Protein AF-A0A7R9YIF3-F1 (afdb_monomer)

Solvent-accessible surface area (backbone atoms only — not comparable to full-atom values): 8666 Å² total; per-residue (Å²): 131,85,56,71,71,64,50,54,51,38,58,72,29,73,67,37,44,54,52,51,50,52,48,52,51,46,30,71,76,36,66,85,46,38,62,61,47,39,64,67,42,38,69,75,78,44,73,86,60,85,65,94,62,76,64,75,55,77,84,40,89,72,93,57,102,66,92,70,69,80,89,72,71,59,50,67,52,73,44,74,40,56,42,90,48,44,70,58,53,54,53,50,49,53,52,55,37,72,37,66,44,99,87,67,48,67,59,77,78,89,48,76,73,45,77,49,77,46,68,52,42,89,47,84,90,44,86,29,44,78,33,44,21,24,37,43,32,45,44,39,77,114

Mean predicted aligned err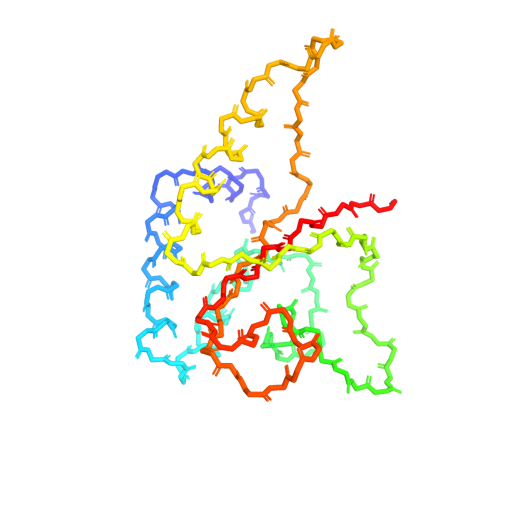or: 12.57 Å

InterPro domains:
  IPR007173 D-arabinono-1,4-lactone oxidase, C-terminal domain [PF04030] (7-138)

Secondary structure (DSSP, 8-state):
---HHHHHHHHTSHHHHHHHHHHHHHHHH-GGGHHHHHHHHHHHH-TT---SS-GGGSSS----SS----S--EEEEEEEEEGGGHHHHHHHHHHHHHSBPTTSPBP--SSPPEEEEE--B--TT-TTBTS-EEEEEEEEE-

Sequence (142 aa):
ATPLATRSAFLGSRAGGAVMEGLLALAAADPASTPLVNCALRPLLYPTLEAAESSYLVQCNEHRGSSESVGVRFQVSEFAIPAERCASALSELVRALQAPTASGERLYLSFPVDIRYSAADDIWLSPAHGRATAWIGIPAKR

Structure (mmCIF, N/CA/C/O backbone):
data_AF-A0A7R9YIF3-F1
#
_entry.id   AF-A0A7R9YIF3-F1
#
loop_
_atom_site.group_PDB
_atom_site.id
_atom_site.type_symbol
_atom_site.label_atom_id
_atom_site.label_alt_id
_atom_site.label_comp_id
_atom_site.label_asym_id
_atom_site.label_entity_id
_atom_site.label_seq_id
_atom_site.pdbx_PDB_ins_code
_atom_site.Cartn_x
_atom_site.Cartn_y
_atom_site.Cartn_z
_atom_site.occupancy
_atom_site.B_iso_or_equiv
_atom_site.auth_seq_id
_atom_site.auth_comp_id
_atom_site.auth_asym_id
_atom_site.auth_atom_id
_atom_site.pdbx_PDB_model_num
ATOM 1 N N . ALA A 1 1 ? -1.551 28.015 20.688 1.00 46.31 1 ALA A N 1
ATOM 2 C CA . ALA A 1 1 ? -1.575 26.663 20.095 1.00 46.31 1 ALA A CA 1
ATOM 3 C C . ALA A 1 1 ? -3.017 26.307 19.754 1.00 46.31 1 ALA A C 1
ATOM 5 O O . ALA A 1 1 ? -3.866 26.411 20.628 1.00 46.31 1 ALA A O 1
ATOM 6 N N . THR A 1 2 ? -3.325 25.972 18.499 1.00 48.75 2 THR A N 1
ATOM 7 C CA . THR A 1 2 ? -4.663 25.478 18.130 1.00 48.75 2 THR A CA 1
ATOM 8 C C . THR A 1 2 ? -4.859 24.100 18.773 1.00 48.75 2 THR A C 1
ATOM 10 O O . THR A 1 2 ? -3.975 23.259 18.594 1.00 48.75 2 THR A O 1
ATOM 13 N N . PRO A 1 3 ? -5.945 23.845 19.522 1.00 55.16 3 PRO A N 1
ATOM 14 C CA . PRO A 1 3 ? -6.141 22.557 20.181 1.00 55.16 3 PRO A CA 1
ATOM 15 C C . PRO A 1 3 ? -6.205 21.413 19.157 1.00 55.16 3 PRO A C 1
ATOM 17 O O . PRO A 1 3 ? -6.722 21.586 18.051 1.00 55.16 3 PRO A O 1
ATOM 20 N N . LEU A 1 4 ? -5.676 20.240 19.532 1.00 53.81 4 LEU A N 1
ATOM 21 C CA . LEU A 1 4 ? -5.562 19.039 18.685 1.00 53.81 4 LEU A CA 1
ATOM 22 C C . LEU A 1 4 ? -6.888 18.692 17.970 1.00 53.81 4 LEU A C 1
ATOM 24 O O . LEU A 1 4 ? -6.885 18.292 16.808 1.00 53.81 4 LEU A O 1
ATOM 28 N N . ALA A 1 5 ? -8.017 18.932 18.646 1.00 53.91 5 ALA A N 1
ATOM 29 C CA . ALA A 1 5 ? -9.373 18.698 18.148 1.00 53.91 5 ALA A CA 1
ATOM 30 C C . ALA A 1 5 ? -9.767 19.578 16.943 1.00 53.91 5 ALA A C 1
ATOM 32 O O . ALA A 1 5 ? -10.461 19.123 16.041 1.00 53.91 5 ALA A O 1
ATOM 33 N N . THR A 1 6 ? -9.307 20.831 16.879 1.00 57.66 6 THR A N 1
ATOM 34 C CA . THR A 1 6 ? -9.602 21.734 15.751 1.00 57.66 6 THR A CA 1
ATOM 35 C C . THR A 1 6 ? -8.811 21.343 14.499 1.00 57.66 6 THR A C 1
ATOM 37 O O . THR A 1 6 ? -9.258 21.563 13.377 1.00 57.66 6 THR A O 1
ATOM 40 N N . ARG A 1 7 ? -7.634 20.731 14.678 1.00 57.22 7 ARG A N 1
ATOM 41 C CA . ARG A 1 7 ? -6.758 20.293 13.581 1.00 57.22 7 ARG A CA 1
ATOM 42 C C . ARG A 1 7 ? -7.143 18.927 13.028 1.00 57.22 7 ARG A C 1
ATOM 44 O O . ARG A 1 7 ? -7.137 18.767 11.811 1.00 57.22 7 ARG A O 1
ATOM 51 N N . SER A 1 8 ? -7.534 17.980 13.883 1.00 57.41 8 SER A N 1
ATOM 52 C CA . SER A 1 8 ? -8.111 16.711 13.420 1.00 57.41 8 SER A CA 1
ATOM 53 C C . SER A 1 8 ? -9.404 16.948 12.634 1.00 57.41 8 SER A C 1
ATOM 55 O O . SER A 1 8 ? -9.613 16.321 11.599 1.00 57.41 8 SER A O 1
ATOM 57 N N . ALA A 1 9 ? -10.213 17.930 13.048 1.00 60.09 9 ALA A N 1
ATOM 58 C CA . ALA A 1 9 ? -11.385 18.374 12.298 1.00 60.09 9 ALA A CA 1
ATOM 59 C C . ALA A 1 9 ? -11.023 18.995 10.935 1.00 60.09 9 ALA A C 1
ATOM 61 O O . ALA A 1 9 ? -11.719 18.747 9.955 1.00 60.09 9 ALA A O 1
ATOM 62 N N . PHE A 1 10 ? -9.928 19.761 10.843 1.00 67.19 10 PHE A N 1
ATOM 63 C CA . PHE A 1 10 ? -9.454 20.319 9.571 1.00 67.19 10 PHE A CA 1
ATOM 64 C C . PHE A 1 10 ? -8.933 19.236 8.617 1.00 67.19 10 PHE A C 1
ATOM 66 O O . PHE A 1 10 ? -9.357 19.202 7.466 1.00 67.19 10 PHE A O 1
ATOM 73 N N . LEU A 1 11 ? -8.081 18.320 9.084 1.00 63.69 11 LEU A N 1
ATOM 74 C CA . LEU A 1 11 ? -7.588 17.188 8.287 1.00 63.69 11 LEU A CA 1
ATOM 75 C C . LEU A 1 11 ? -8.718 16.254 7.829 1.00 63.69 11 LEU A C 1
ATOM 77 O O . LEU A 1 11 ? -8.673 15.744 6.716 1.00 63.69 11 LEU A O 1
ATOM 81 N N . GLY A 1 12 ? -9.749 16.074 8.657 1.00 62.88 12 GLY A N 1
ATOM 82 C CA . GLY A 1 12 ? -10.963 15.336 8.297 1.00 62.88 12 GLY A CA 1
ATOM 83 C C . GLY A 1 12 ? -11.953 16.121 7.425 1.00 62.88 12 GLY A C 1
ATOM 84 O O . GLY A 1 12 ? -12.970 15.567 7.011 1.00 62.88 12 GLY A O 1
ATOM 85 N N . SER A 1 13 ? -11.696 17.403 7.149 1.00 75.75 13 SER A N 1
ATOM 86 C CA . SER A 1 13 ? -12.555 18.240 6.309 1.00 75.75 13 SER A CA 1
ATOM 87 C C . SER A 1 13 ? -12.179 18.131 4.831 1.00 75.75 13 SER A C 1
ATOM 89 O O . SER A 1 13 ? -11.024 17.896 4.480 1.00 75.75 13 SER A O 1
ATOM 91 N N . ARG A 1 14 ? -13.139 18.407 3.939 1.00 76.38 14 ARG A N 1
ATOM 92 C CA . ARG A 1 14 ? -12.884 18.502 2.489 1.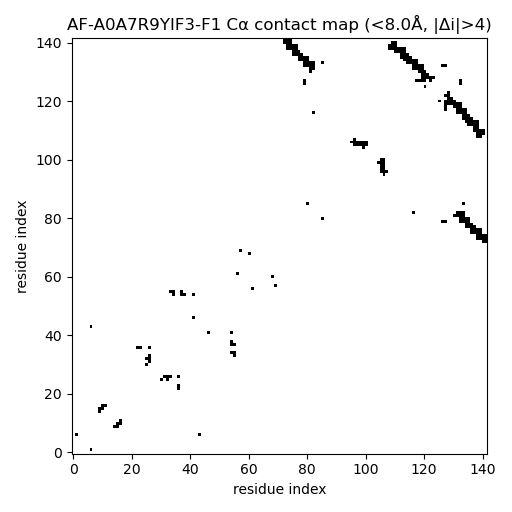00 76.38 14 ARG A CA 1
ATOM 93 C C . ARG A 1 14 ? -11.769 19.489 2.136 1.00 76.38 14 ARG A C 1
ATOM 95 O O . ARG A 1 14 ? -11.006 19.229 1.216 1.00 76.38 14 ARG A O 1
ATOM 102 N N . ALA A 1 15 ? -11.673 20.599 2.868 1.00 76.56 15 ALA A N 1
ATOM 103 C CA . ALA A 1 15 ? -10.643 21.606 2.634 1.00 76.56 15 ALA A CA 1
ATOM 104 C C . ALA A 1 15 ? -9.246 21.081 3.004 1.00 76.56 15 ALA A C 1
ATOM 106 O O . ALA A 1 15 ? -8.304 21.263 2.239 1.00 76.56 15 ALA A O 1
ATOM 107 N N . GLY A 1 16 ? -9.121 20.378 4.135 1.00 75.88 16 GLY A N 1
ATOM 108 C CA . GLY A 1 16 ? -7.866 19.732 4.529 1.00 75.88 16 GLY A CA 1
ATOM 109 C C . GLY A 1 16 ? -7.461 18.609 3.576 1.00 75.88 16 GLY A C 1
ATOM 110 O O . GLY A 1 16 ? -6.290 18.517 3.216 1.00 75.88 16 GLY A O 1
ATOM 111 N N . GLY A 1 17 ? -8.431 17.821 3.102 1.00 74.88 17 GLY A N 1
ATOM 112 C CA . GLY A 1 17 ? -8.215 16.811 2.064 1.00 74.88 17 GLY A CA 1
ATOM 113 C C . GLY A 1 17 ? -7.668 17.406 0.765 1.00 74.88 17 GLY A C 1
ATOM 114 O O . GLY A 1 17 ? -6.648 16.936 0.275 1.00 74.88 17 GLY A O 1
ATOM 115 N N . ALA A 1 18 ? -8.272 18.486 0.258 1.00 79.56 18 ALA A N 1
ATOM 116 C CA . ALA A 1 18 ? -7.819 19.154 -0.967 1.00 79.56 18 ALA A CA 1
ATOM 117 C C . ALA A 1 18 ? -6.408 19.760 -0.837 1.00 79.56 18 ALA A C 1
ATOM 119 O O . ALA A 1 18 ? -5.614 19.703 -1.773 1.00 79.56 18 ALA A O 1
ATOM 120 N N . VAL A 1 19 ? -6.069 20.316 0.333 1.00 81.62 19 VAL A N 1
ATOM 121 C CA . VAL A 1 19 ? -4.709 20.811 0.611 1.00 81.62 19 VAL A CA 1
ATOM 122 C C . VAL A 1 19 ? -3.703 19.662 0.615 1.00 81.62 19 VAL A C 1
ATOM 124 O O . VAL A 1 19 ? -2.633 19.788 0.024 1.00 81.62 19 VAL A O 1
ATOM 127 N N . MET A 1 20 ? -4.047 18.538 1.248 1.00 80.19 20 MET A N 1
ATOM 128 C CA . MET A 1 20 ? -3.191 17.354 1.259 1.00 80.19 20 MET A CA 1
ATOM 129 C C . MET A 1 20 ? -2.985 16.806 -0.154 1.00 80.19 20 MET A C 1
ATOM 131 O O . MET A 1 20 ? -1.857 16.534 -0.548 1.00 80.19 2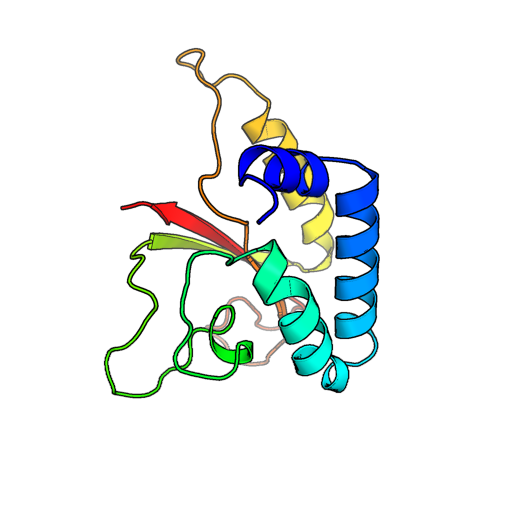0 MET A O 1
ATOM 135 N N . GLU A 1 21 ? -4.057 16.704 -0.935 1.00 80.19 21 GLU A N 1
ATOM 136 C CA . GLU A 1 21 ? -4.016 16.243 -2.321 1.00 80.19 21 GLU A CA 1
ATOM 137 C C . GLU A 1 21 ? -3.109 17.125 -3.188 1.00 80.19 21 GLU A C 1
ATOM 139 O O . GLU A 1 21 ? -2.255 16.604 -3.899 1.00 80.19 21 GLU A O 1
ATOM 144 N N . GLY A 1 22 ? -3.208 18.454 -3.068 1.00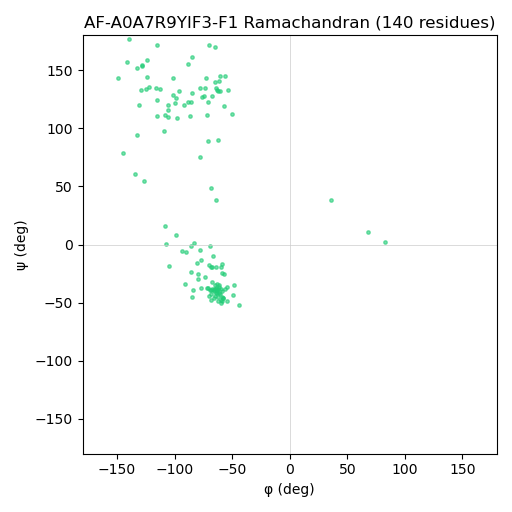 85.44 22 GLY A N 1
ATOM 145 C CA . GLY A 1 22 ? -2.335 19.381 -3.794 1.00 85.44 22 GLY A CA 1
ATOM 146 C C . GLY A 1 22 ? -0.856 19.254 -3.414 1.00 85.44 22 GLY A C 1
ATOM 147 O O . GLY A 1 22 ? 0.011 19.282 -4.286 1.00 85.44 22 GLY A O 1
ATOM 148 N N . LEU A 1 23 ? -0.556 19.071 -2.125 1.00 80.88 23 LEU A N 1
ATOM 149 C CA . LEU A 1 23 ? 0.816 18.875 -1.644 1.00 80.88 23 LEU A CA 1
ATOM 150 C C . LEU A 1 23 ? 1.406 17.536 -2.105 1.00 80.88 23 LEU A C 1
ATOM 152 O O . LEU A 1 23 ? 2.571 17.482 -2.500 1.00 80.88 23 LEU A O 1
ATOM 156 N N . LEU A 1 24 ? 0.603 16.472 -2.107 1.00 79.25 24 LEU A N 1
ATOM 157 C CA . LEU A 1 24 ? 1.009 15.163 -2.620 1.00 79.25 24 LEU A CA 1
ATOM 158 C C . LEU A 1 24 ? 1.187 15.182 -4.143 1.00 79.25 24 LEU A C 1
ATOM 160 O O . LEU A 1 24 ? 2.147 14.607 -4.647 1.00 79.25 24 LEU A O 1
ATOM 164 N N . ALA A 1 25 ? 0.319 15.884 -4.877 1.00 78.75 25 ALA A N 1
ATOM 165 C CA . ALA A 1 25 ? 0.456 16.064 -6.320 1.00 78.75 25 ALA A CA 1
ATOM 166 C C . ALA A 1 25 ? 1.734 16.837 -6.682 1.00 78.75 25 ALA A C 1
ATOM 168 O O . ALA A 1 25 ? 2.417 16.474 -7.639 1.00 78.75 25 ALA A O 1
ATOM 169 N N . LEU A 1 26 ? 2.094 17.857 -5.893 1.00 81.75 26 LEU A N 1
ATOM 170 C CA . LEU A 1 26 ? 3.353 18.588 -6.048 1.00 81.75 26 LEU A CA 1
ATOM 171 C C . LEU A 1 26 ? 4.565 17.671 -5.835 1.00 81.75 26 LEU 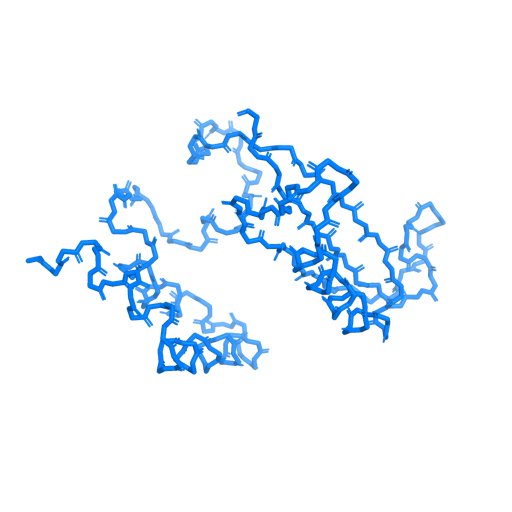A C 1
ATOM 173 O O . LEU A 1 26 ? 5.453 17.643 -6.682 1.00 81.75 26 LEU A O 1
ATOM 177 N N . ALA A 1 27 ? 4.572 16.884 -4.756 1.00 72.31 27 ALA A N 1
ATOM 178 C CA . ALA A 1 27 ? 5.649 15.931 -4.483 1.00 72.31 27 ALA A CA 1
ATOM 179 C C . ALA A 1 27 ? 5.758 14.833 -5.559 1.00 72.31 27 ALA A C 1
ATOM 181 O O . ALA A 1 27 ? 6.858 14.391 -5.880 1.00 72.31 27 ALA A O 1
ATOM 182 N N . ALA A 1 28 ? 4.632 14.414 -6.146 1.00 72.62 28 ALA A N 1
ATOM 183 C CA . ALA A 1 28 ? 4.607 13.447 -7.242 1.00 72.62 28 ALA A CA 1
ATOM 184 C C . ALA A 1 28 ? 5.143 14.029 -8.562 1.00 72.62 28 ALA A C 1
ATOM 186 O O . ALA A 1 28 ? 5.812 13.321 -9.313 1.00 72.62 28 ALA A O 1
ATOM 187 N N . ALA A 1 29 ? 4.850 15.300 -8.853 1.00 80.38 29 ALA A N 1
ATOM 188 C CA . ALA A 1 29 ? 5.312 15.980 -10.062 1.00 80.38 29 ALA A CA 1
ATOM 189 C C . ALA A 1 29 ? 6.788 16.403 -9.978 1.00 80.38 29 ALA A C 1
ATOM 191 O O . ALA A 1 29 ? 7.507 16.324 -10.973 1.00 80.38 29 ALA A O 1
ATOM 192 N N . ASP A 1 30 ? 7.237 16.832 -8.799 1.00 79.62 30 ASP A N 1
ATOM 193 C CA . ASP A 1 30 ? 8.620 17.201 -8.518 1.00 79.62 30 ASP A CA 1
ATOM 194 C C . ASP A 1 30 ? 9.092 16.540 -7.212 1.00 79.62 30 ASP A C 1
ATOM 196 O O . ASP A 1 30 ? 8.915 17.107 -6.127 1.00 79.62 30 ASP A O 1
ATOM 200 N N . PRO A 1 31 ? 9.739 15.363 -7.289 1.00 75.75 31 PRO A N 1
ATOM 201 C CA . PRO A 1 31 ? 10.264 14.677 -6.113 1.00 75.75 31 PRO A CA 1
ATOM 202 C C . PRO A 1 31 ? 11.250 15.520 -5.291 1.00 75.75 31 PRO A C 1
ATOM 204 O O . PRO A 1 31 ? 11.363 15.310 -4.080 1.00 75.75 31 PRO A O 1
ATOM 207 N N . ALA A 1 32 ? 11.929 16.506 -5.896 1.00 76.44 32 ALA A N 1
ATOM 208 C CA . ALA A 1 32 ? 12.839 17.401 -5.181 1.00 76.44 32 ALA A CA 1
ATOM 209 C C . ALA A 1 32 ? 12.105 18.374 -4.240 1.00 76.44 32 ALA A C 1
ATOM 211 O O . ALA A 1 32 ? 12.714 18.894 -3.305 1.00 76.44 32 ALA A O 1
ATOM 212 N N . SER A 1 33 ? 10.795 18.573 -4.423 1.00 75.69 33 SER A N 1
ATOM 213 C CA . SER A 1 33 ? 9.944 19.384 -3.542 1.00 75.69 33 SER A CA 1
ATOM 214 C C . SER A 1 33 ? 9.558 18.679 -2.231 1.00 75.69 33 SER A C 1
ATOM 216 O O . SER A 1 33 ? 9.115 19.336 -1.285 1.00 75.69 33 SER A O 1
ATOM 218 N N . THR A 1 34 ? 9.782 17.363 -2.126 1.00 71.31 34 THR A N 1
ATOM 219 C CA . THR A 1 34 ? 9.439 16.535 -0.953 1.00 71.31 34 THR A CA 1
ATOM 220 C C . THR A 1 34 ? 9.915 17.120 0.388 1.00 71.31 34 THR A C 1
ATOM 222 O O . THR A 1 34 ? 9.121 17.144 1.330 1.00 71.31 34 THR A O 1
ATOM 225 N N . PRO A 1 35 ? 11.144 17.664 0.534 1.00 68.75 35 PRO A N 1
ATOM 226 C CA . PRO A 1 35 ? 11.579 18.271 1.794 1.00 68.75 35 PRO A CA 1
ATOM 227 C C . PRO A 1 35 ? 10.738 19.488 2.199 1.00 68.75 35 PRO A C 1
ATOM 229 O O . PRO A 1 35 ? 10.431 19.659 3.377 1.00 68.75 35 PRO A O 1
ATOM 232 N N . LEU A 1 36 ? 10.331 20.320 1.234 1.00 74.69 36 LEU A N 1
ATOM 233 C CA . LEU A 1 36 ? 9.501 21.501 1.483 1.00 74.69 36 LEU A CA 1
ATOM 234 C C . LEU A 1 36 ? 8.078 21.099 1.868 1.00 74.69 36 LEU A C 1
ATOM 236 O O . LEU A 1 36 ? 7.534 21.619 2.844 1.00 74.69 36 LEU A O 1
ATOM 240 N N . VAL A 1 37 ? 7.508 20.134 1.142 1.00 73.38 37 VAL A N 1
ATOM 241 C CA . VAL A 1 37 ? 6.193 19.558 1.444 1.00 73.38 37 VAL A CA 1
ATOM 242 C C . VAL A 1 37 ? 6.182 18.962 2.854 1.00 73.38 37 VAL A C 1
ATOM 244 O O . VAL A 1 37 ? 5.298 19.277 3.650 1.00 73.38 37 VAL A O 1
ATOM 247 N N . ASN A 1 38 ? 7.211 18.197 3.219 1.00 70.56 38 ASN A N 1
ATOM 248 C CA . ASN A 1 38 ? 7.332 17.607 4.551 1.00 70.56 38 ASN A CA 1
ATOM 249 C C . ASN A 1 38 ? 7.480 18.669 5.647 1.00 70.56 38 ASN A C 1
ATOM 251 O O . ASN A 1 38 ? 6.818 18.573 6.682 1.00 70.56 38 ASN A O 1
ATOM 255 N N . CYS A 1 39 ? 8.268 19.724 5.416 1.00 69.62 39 CYS A N 1
ATOM 256 C CA . CYS A 1 39 ? 8.372 20.856 6.339 1.00 69.62 39 CYS A CA 1
ATOM 257 C C . CYS A 1 39 ? 7.023 21.556 6.566 1.00 69.62 39 CYS A C 1
ATOM 259 O O . CYS A 1 39 ? 6.721 21.934 7.699 1.00 69.62 39 CYS A O 1
ATOM 261 N N . ALA A 1 40 ? 6.199 21.699 5.524 1.00 75.44 40 ALA A N 1
ATOM 262 C CA . ALA A 1 40 ? 4.867 22.292 5.632 1.00 75.44 40 ALA A CA 1
ATOM 263 C C . ALA A 1 40 ? 3.865 21.369 6.352 1.00 75.44 40 ALA A C 1
ATOM 265 O O . ALA A 1 40 ? 3.041 21.837 7.139 1.00 75.44 40 ALA A O 1
ATOM 266 N N . LEU A 1 41 ? 3.951 20.057 6.117 1.00 71.94 41 LEU A N 1
ATOM 267 C CA . LEU A 1 41 ? 3.048 19.057 6.692 1.00 71.94 41 LEU A CA 1
ATOM 268 C C . LEU A 1 41 ? 3.389 18.680 8.138 1.00 71.94 41 LEU A C 1
ATOM 270 O O . LEU A 1 41 ? 2.491 18.356 8.917 1.00 71.94 41 LEU A O 1
ATOM 274 N N . ARG A 1 42 ? 4.663 18.744 8.538 1.00 67.69 42 ARG A N 1
ATOM 275 C CA . ARG A 1 42 ? 5.127 18.290 9.859 1.00 67.69 42 ARG A CA 1
ATOM 276 C C . ARG A 1 42 ? 4.375 18.929 11.036 1.00 67.69 42 ARG A C 1
ATOM 278 O O . ARG A 1 42 ? 3.912 18.176 11.890 1.00 67.69 42 ARG A O 1
ATOM 285 N N . PRO A 1 43 ? 4.175 20.261 11.109 1.00 67.44 43 PRO A N 1
ATOM 286 C CA . PRO A 1 43 ? 3.462 20.886 12.229 1.00 67.44 43 PRO A CA 1
ATOM 287 C C . PRO A 1 43 ? 1.965 20.540 12.270 1.00 67.44 43 PRO A C 1
ATOM 289 O O . PRO A 1 43 ? 1.311 20.719 13.303 1.00 67.44 43 PRO A O 1
ATOM 292 N N . LEU A 1 44 ? 1.417 20.092 11.136 1.00 67.31 44 LEU A N 1
ATOM 293 C CA . LEU A 1 44 ? 0.022 19.703 10.972 1.00 67.31 44 LEU A CA 1
ATOM 294 C C . LEU A 1 44 ? -0.203 18.248 11.410 1.00 67.31 44 LEU A C 1
ATOM 296 O O . LEU A 1 44 ? -1.160 17.978 12.132 1.00 67.31 44 LEU A O 1
ATOM 300 N N . LEU A 1 45 ? 0.684 17.338 10.994 1.00 64.69 45 LEU A N 1
ATOM 301 C CA . LEU A 1 45 ? 0.557 15.891 11.202 1.00 64.69 45 LEU A CA 1
ATOM 302 C C . LEU A 1 45 ? 1.213 15.398 12.497 1.00 64.69 45 LEU A C 1
ATOM 304 O O . LEU A 1 45 ? 0.688 14.493 13.140 1.00 64.69 45 LEU A O 1
ATOM 308 N N . TYR A 1 46 ? 2.326 16.011 12.908 1.00 61.31 46 TYR A N 1
ATOM 309 C CA . TYR A 1 46 ? 3.153 15.556 14.030 1.00 61.31 46 TYR A CA 1
ATOM 310 C C . TYR A 1 46 ? 3.402 16.668 15.067 1.00 61.31 46 TYR A C 1
ATOM 312 O O . TYR A 1 46 ? 4.549 16.965 15.396 1.00 61.31 46 TYR A O 1
ATOM 320 N N . PRO A 1 47 ? 2.349 17.310 15.612 1.00 57.50 47 PRO A N 1
ATOM 321 C CA . PRO A 1 47 ? 2.496 18.489 16.469 1.00 57.50 47 PRO A CA 1
ATOM 322 C C . PRO A 1 47 ? 3.167 18.210 17.822 1.00 57.50 47 PRO A C 1
ATOM 324 O O . PRO A 1 47 ? 3.621 19.148 18.468 1.00 57.50 47 PRO A O 1
ATOM 327 N N . THR A 1 48 ? 3.193 16.953 18.270 1.00 51.94 48 THR A N 1
ATOM 328 C CA . THR A 1 48 ? 3.733 16.537 19.576 1.00 51.94 48 THR A CA 1
ATOM 329 C C . THR A 1 48 ? 5.058 15.785 19.475 1.00 51.94 48 THR A C 1
ATOM 331 O O . THR A 1 48 ? 5.572 15.344 20.498 1.00 51.94 48 THR A O 1
ATOM 334 N N . LEU A 1 49 ? 5.595 15.592 18.267 1.00 51.50 49 LEU A N 1
ATOM 335 C CA . LEU A 1 49 ? 6.886 14.939 18.075 1.00 51.50 49 LEU A CA 1
ATOM 336 C C . LEU A 1 49 ? 7.962 16.009 17.899 1.00 51.50 49 LEU A C 1
ATOM 338 O O . LEU A 1 49 ? 8.029 16.671 16.862 1.00 51.50 49 LEU A O 1
ATOM 342 N N . GLU A 1 50 ? 8.824 16.155 18.904 1.00 49.44 50 GLU A N 1
ATOM 343 C CA . GLU A 1 50 ? 10.120 16.801 18.712 1.00 49.44 50 GLU A CA 1
ATOM 344 C C . GLU A 1 50 ? 10.993 15.852 17.888 1.00 49.44 50 GLU A C 1
ATOM 346 O O . GLU A 1 50 ? 11.657 14.961 18.409 1.00 49.44 50 GLU A O 1
ATOM 351 N N . ALA A 1 51 ? 10.922 15.975 16.564 1.00 45.38 51 ALA A N 1
ATOM 352 C CA . ALA A 1 51 ? 11.858 15.286 15.691 1.00 45.38 51 ALA A CA 1
ATOM 353 C C . ALA A 1 51 ? 13.220 15.975 15.833 1.00 45.38 51 ALA A C 1
ATOM 355 O O . ALA A 1 51 ? 13.369 17.127 15.416 1.00 45.38 51 ALA A O 1
ATOM 356 N N . ALA A 1 52 ? 14.187 15.268 16.424 1.00 42.50 52 ALA A N 1
ATOM 357 C CA . ALA A 1 52 ? 15.559 15.737 16.599 1.00 42.50 52 ALA A CA 1
ATOM 358 C C . ALA A 1 52 ? 16.251 16.065 15.259 1.00 42.50 52 ALA A C 1
ATOM 360 O O . ALA A 1 52 ? 17.196 16.848 15.240 1.00 42.50 52 ALA A O 1
ATOM 361 N N . GLU A 1 53 ? 15.740 15.543 14.131 1.00 46.34 53 GLU A N 1
ATOM 362 C CA . GLU A 1 53 ? 16.285 15.768 12.788 1.00 46.34 53 GLU A CA 1
ATOM 363 C C . GLU A 1 53 ? 15.213 15.978 11.690 1.00 46.34 53 GLU A C 1
ATOM 365 O O . GLU A 1 53 ? 13.997 15.973 11.924 1.00 46.34 53 GLU A O 1
ATOM 370 N N . SER A 1 54 ? 15.687 16.259 10.469 1.00 39.50 54 SER A N 1
ATOM 371 C CA . SER A 1 54 ? 14.891 16.676 9.309 1.00 39.50 54 SER A CA 1
ATOM 372 C C . SER A 1 54 ? 13.889 15.603 8.849 1.00 39.50 54 SER A C 1
ATOM 374 O O . SER A 1 54 ? 14.203 14.429 8.689 1.00 39.50 54 SER A O 1
ATOM 376 N N . SER A 1 55 ? 12.645 16.030 8.619 1.00 39.81 55 SER A N 1
ATOM 377 C CA . SER A 1 55 ? 11.444 15.178 8.547 1.00 39.81 55 SER A CA 1
ATOM 378 C C . SER A 1 55 ? 11.308 14.227 7.354 1.00 39.81 55 SER A C 1
ATOM 380 O O . SER A 1 55 ? 10.339 13.472 7.309 1.00 39.81 55 SER A O 1
ATOM 382 N N . TYR A 1 56 ? 12.249 14.218 6.406 1.00 41.91 56 TYR A N 1
ATOM 383 C CA . TYR A 1 56 ? 12.217 13.255 5.296 1.00 41.91 56 TYR A CA 1
ATOM 384 C C . TYR A 1 56 ? 12.443 11.799 5.756 1.00 41.91 56 TYR A C 1
ATOM 386 O O . TYR A 1 56 ? 12.187 10.874 4.992 1.00 41.91 56 TYR A O 1
ATOM 394 N N . LEU A 1 57 ? 12.836 11.598 7.020 1.00 39.50 57 LEU A N 1
ATOM 395 C CA . LEU A 1 57 ? 13.068 10.294 7.652 1.00 39.50 57 LEU A CA 1
ATOM 396 C C . LEU A 1 57 ? 11.868 9.719 8.423 1.00 39.50 57 LEU A C 1
ATOM 398 O O . LEU A 1 57 ? 11.935 8.597 8.908 1.00 39.50 57 LEU A O 1
ATOM 402 N N . VAL A 1 58 ? 10.763 10.459 8.572 1.00 43.75 58 VAL A N 1
ATOM 403 C CA . VAL A 1 58 ? 9.617 9.997 9.390 1.00 43.75 58 VAL A CA 1
ATOM 404 C C . VAL A 1 58 ? 8.651 9.110 8.593 1.00 43.75 58 VAL A C 1
ATOM 406 O O . VAL A 1 58 ? 7.948 8.290 9.179 1.00 43.75 58 VAL A O 1
ATOM 409 N N . GLN A 1 59 ? 8.630 9.235 7.262 1.00 38.88 59 GLN A N 1
ATOM 410 C CA . GLN A 1 59 ? 7.815 8.380 6.383 1.00 38.88 59 GLN A CA 1
ATOM 411 C C . GLN A 1 59 ? 8.625 7.326 5.622 1.00 38.88 59 GLN A C 1
ATOM 413 O O . GLN A 1 59 ? 8.057 6.329 5.184 1.00 38.88 59 GLN A O 1
ATOM 418 N N . CYS A 1 60 ? 9.943 7.494 5.516 1.00 33.91 60 CYS A N 1
ATOM 419 C CA . CYS A 1 60 ? 10.834 6.489 4.953 1.00 33.91 60 CYS A CA 1
ATOM 420 C C . CYS A 1 60 ? 11.605 5.845 6.098 1.00 33.91 60 CYS A C 1
ATOM 422 O O . CYS A 1 60 ? 12.382 6.515 6.770 1.00 33.91 60 CYS A O 1
ATOM 424 N N . ASN A 1 61 ? 11.382 4.550 6.320 1.00 32.00 61 ASN A N 1
ATOM 425 C CA . ASN A 1 61 ? 12.124 3.755 7.291 1.00 32.00 61 ASN A CA 1
ATOM 426 C C . ASN A 1 61 ? 13.606 3.729 6.860 1.00 32.00 61 ASN A C 1
ATOM 428 O O . ASN A 1 61 ? 14.002 2.893 6.047 1.00 32.00 61 ASN A O 1
ATOM 432 N N . GLU A 1 62 ? 14.417 4.688 7.311 1.00 33.97 62 GLU A N 1
ATOM 433 C CA . GLU A 1 62 ? 15.844 4.691 7.000 1.00 33.97 62 GLU A CA 1
ATOM 434 C C . GLU A 1 62 ? 16.528 3.562 7.773 1.00 33.97 62 GLU A C 1
ATOM 436 O O . GLU A 1 62 ? 16.493 3.486 9.001 1.00 33.97 62 GLU A O 1
ATOM 441 N N . HIS A 1 63 ? 17.182 2.671 7.032 1.00 33.97 63 HIS A N 1
ATOM 442 C CA . HIS A 1 63 ? 18.057 1.645 7.579 1.00 33.97 63 HIS A CA 1
ATOM 443 C C . HIS A 1 63 ? 19.398 2.292 7.954 1.00 33.97 63 HIS A C 1
ATOM 445 O O . HIS A 1 63 ? 20.394 2.153 7.246 1.00 33.97 63 HIS A O 1
ATOM 451 N N . ARG A 1 64 ? 19.444 3.041 9.057 1.00 34.34 64 ARG A N 1
ATOM 452 C CA . ARG A 1 64 ? 20.716 3.436 9.672 1.00 34.34 64 ARG A CA 1
ATOM 453 C C . ARG A 1 64 ? 20.828 2.794 11.041 1.00 34.34 64 ARG A C 1
ATOM 455 O O . ARG A 1 64 ? 19.931 2.904 11.865 1.00 34.34 64 ARG A O 1
ATOM 462 N N . GLY A 1 65 ? 21.923 2.056 11.226 1.00 32.94 65 GLY A N 1
ATOM 463 C CA . GLY A 1 65 ? 22.218 1.148 12.338 1.00 32.94 65 GLY A CA 1
ATOM 464 C C . GLY A 1 65 ? 22.350 1.778 13.729 1.00 32.94 65 GLY A C 1
ATOM 465 O O . GLY A 1 65 ? 23.186 1.340 14.509 1.00 32.94 65 GLY A O 1
ATOM 466 N N . SER A 1 66 ? 21.528 2.766 14.065 1.00 32.31 66 SER A N 1
ATOM 467 C CA . SER A 1 66 ? 21.396 3.347 15.396 1.00 32.31 66 SER A CA 1
ATOM 468 C C . SER A 1 66 ? 19.935 3.732 15.644 1.00 32.31 66 SER A C 1
ATOM 470 O O . SER A 1 66 ? 19.533 4.874 15.474 1.00 32.31 66 SER A O 1
ATOM 472 N N . SER A 1 67 ? 19.125 2.725 15.968 1.00 33.31 67 SER A N 1
ATOM 473 C CA . SER A 1 67 ? 18.174 2.717 17.093 1.00 33.31 67 SER A CA 1
ATOM 474 C C . SER A 1 67 ? 17.414 3.993 17.501 1.00 33.31 67 SER A C 1
ATOM 476 O O . SER A 1 67 ? 17.142 4.147 18.685 1.00 33.31 67 SER A O 1
ATOM 478 N N . GLU A 1 68 ? 16.965 4.842 16.580 1.00 36.84 68 GLU A N 1
ATOM 479 C CA . GLU A 1 68 ? 15.935 5.854 16.873 1.00 36.84 68 GLU A CA 1
ATOM 480 C C . GLU A 1 68 ? 14.865 5.889 15.775 1.00 36.84 68 GLU A C 1
ATOM 482 O O . GLU A 1 68 ? 14.600 6.894 15.124 1.00 36.84 68 GLU A O 1
ATOM 487 N N . SER A 1 69 ? 14.188 4.749 15.595 1.00 39.25 69 SER A N 1
ATOM 488 C CA . SER A 1 69 ? 12.831 4.758 15.049 1.00 39.25 69 SER A CA 1
ATOM 489 C C . SER A 1 69 ? 11.936 5.529 16.020 1.00 39.25 69 SER A C 1
ATOM 491 O O . SER A 1 69 ? 11.937 5.208 17.213 1.00 39.25 69 SER A O 1
ATOM 493 N N . VAL A 1 70 ? 11.114 6.464 15.536 1.00 46.94 70 VAL A N 1
ATOM 494 C CA . VAL A 1 70 ? 9.964 6.964 16.308 1.00 46.94 70 VAL A CA 1
ATOM 495 C C . VAL A 1 70 ? 9.196 5.727 16.784 1.00 46.94 70 VAL A C 1
ATOM 497 O O . VAL A 1 70 ? 8.730 4.951 15.956 1.00 46.94 70 VAL A O 1
ATOM 500 N N . GLY A 1 71 ? 9.189 5.478 18.098 1.00 49.22 71 GLY A N 1
ATOM 501 C CA . GLY A 1 71 ? 9.008 4.163 18.735 1.00 49.22 71 GLY A CA 1
ATOM 502 C C . GLY A 1 71 ? 7.629 3.508 18.615 1.00 49.22 71 GLY A C 1
ATOM 503 O O . GLY A 1 71 ? 7.076 3.038 19.608 1.00 49.22 71 GLY A O 1
ATOM 504 N N . VAL A 1 72 ? 7.060 3.445 17.417 1.00 54.66 72 VAL A N 1
ATOM 505 C CA . VAL A 1 72 ? 5.805 2.768 17.121 1.00 54.66 72 VAL A CA 1
ATOM 506 C C . VAL A 1 72 ? 6.131 1.479 16.383 1.00 54.66 72 VAL A C 1
ATOM 508 O O . VAL A 1 72 ? 6.558 1.485 15.234 1.00 54.66 72 VAL A O 1
ATOM 511 N N . ARG A 1 73 ? 5.921 0.349 17.060 1.00 66.50 73 ARG A N 1
ATOM 512 C CA . ARG A 1 73 ? 6.012 -0.972 16.435 1.00 66.50 73 ARG A CA 1
ATOM 513 C C . ARG A 1 73 ? 4.649 -1.330 15.862 1.00 66.50 73 ARG A C 1
ATOM 515 O O . ARG A 1 73 ? 3.663 -1.393 16.595 1.00 66.50 73 ARG A O 1
ATOM 522 N N . PHE A 1 74 ? 4.609 -1.598 14.569 1.00 73.75 74 PHE A N 1
ATOM 523 C CA . PHE A 1 74 ? 3.434 -2.110 13.880 1.00 73.75 74 PHE A CA 1
ATOM 524 C C . PHE A 1 74 ? 3.817 -3.352 13.078 1.00 73.75 74 PHE A C 1
ATOM 526 O O . PHE A 1 74 ? 4.975 -3.548 12.709 1.00 73.75 74 PHE A O 1
ATOM 533 N N . GLN A 1 75 ? 2.838 -4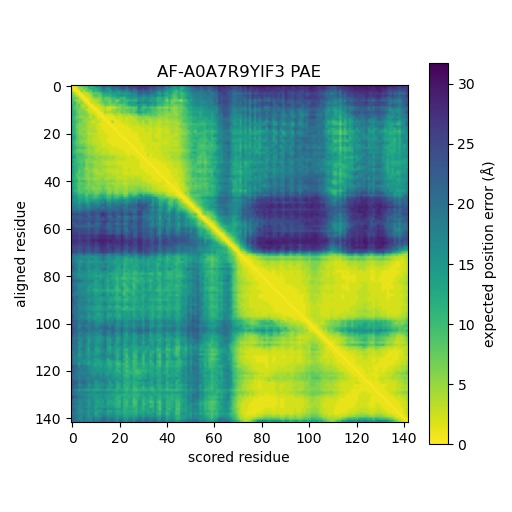.216 12.847 1.00 82.62 75 GLN A N 1
ATOM 534 C CA . GLN A 1 75 ? 2.952 -5.337 11.930 1.00 82.62 75 GLN A CA 1
ATOM 535 C C . GLN A 1 75 ? 2.297 -4.938 10.614 1.00 82.62 75 GLN A C 1
ATOM 537 O O . GLN A 1 75 ? 1.146 -4.515 10.612 1.00 82.62 75 GLN A O 1
ATOM 542 N N . VAL A 1 76 ? 3.019 -5.065 9.504 1.00 83.62 76 VAL A N 1
ATOM 543 C CA . VAL A 1 76 ? 2.479 -4.751 8.178 1.00 83.62 76 VAL A CA 1
ATOM 544 C C . VAL A 1 76 ? 2.102 -6.044 7.476 1.00 83.62 76 VAL A C 1
ATOM 546 O O . VAL A 1 76 ? 2.915 -6.963 7.395 1.00 83.62 76 VAL A O 1
ATOM 549 N N . SER A 1 77 ? 0.873 -6.111 6.969 1.00 90.81 77 SER A N 1
ATOM 550 C CA . SER A 1 77 ? 0.527 -7.059 5.907 1.00 90.81 77 SER A CA 1
ATOM 551 C C . SER A 1 77 ? 0.731 -6.361 4.573 1.00 90.81 77 SER A C 1
ATOM 553 O O . SER A 1 77 ? 0.119 -5.321 4.340 1.00 90.81 77 SER A O 1
ATOM 555 N N . GLU A 1 78 ? 1.601 -6.899 3.727 1.00 92.50 78 GLU A N 1
ATOM 556 C CA . GLU A 1 78 ? 1.942 -6.288 2.445 1.00 92.50 78 GLU A CA 1
ATOM 557 C C . GLU A 1 78 ? 1.524 -7.179 1.273 1.00 92.50 78 GLU A C 1
ATOM 559 O O . GLU A 1 78 ? 1.750 -8.390 1.281 1.00 92.50 78 GLU A O 1
ATOM 564 N N . PHE A 1 79 ? 0.907 -6.563 0.263 1.00 95.50 79 PHE A N 1
ATOM 565 C CA . PHE A 1 79 ? 0.400 -7.229 -0.932 1.00 95.50 79 PHE A CA 1
ATOM 566 C C . PHE A 1 79 ? 1.031 -6.639 -2.190 1.00 95.50 79 PHE A C 1
ATOM 568 O O . PHE A 1 79 ? 1.071 -5.422 -2.344 1.00 95.50 79 PHE A O 1
ATOM 575 N N . ALA A 1 80 ? 1.445 -7.506 -3.114 1.00 96.69 80 ALA A N 1
ATOM 576 C CA . ALA A 1 80 ? 1.943 -7.129 -4.434 1.00 96.69 80 ALA A CA 1
ATOM 577 C C . ALA A 1 80 ? 0.919 -7.515 -5.510 1.00 96.69 80 ALA A C 1
ATOM 579 O O . ALA A 1 80 ? 0.679 -8.701 -5.765 1.00 96.69 80 ALA A O 1
ATOM 580 N N . ILE A 1 81 ? 0.305 -6.519 -6.143 1.00 97.12 81 ILE A N 1
ATOM 581 C CA . ILE A 1 81 ? -0.739 -6.706 -7.158 1.00 97.12 81 ILE A CA 1
ATOM 582 C C . ILE A 1 81 ? -0.355 -6.009 -8.471 1.00 97.12 81 ILE A C 1
ATOM 584 O O . ILE A 1 81 ? 0.449 -5.078 -8.447 1.00 97.12 81 ILE A O 1
ATOM 588 N N . PRO A 1 82 ? -0.928 -6.407 -9.623 1.00 97.56 82 PRO A N 1
ATOM 589 C CA . PRO A 1 82 ? -0.757 -5.650 -10.862 1.00 97.56 82 PRO A CA 1
ATOM 590 C C . PRO A 1 82 ? -1.152 -4.181 -10.669 1.00 97.56 82 PRO A C 1
ATOM 592 O O . PRO A 1 82 ? -2.205 -3.900 -10.083 1.00 97.56 82 PRO A O 1
ATOM 595 N N . ALA A 1 83 ? -0.311 -3.253 -11.130 1.00 96.00 83 ALA A N 1
ATOM 596 C CA . ALA A 1 83 ? -0.468 -1.822 -10.867 1.00 96.00 83 ALA A CA 1
ATOM 597 C C . ALA A 1 83 ? -1.837 -1.277 -11.313 1.00 96.00 83 ALA A C 1
ATOM 599 O O . ALA A 1 83 ? -2.468 -0.500 -10.595 1.00 96.00 83 ALA A O 1
ATOM 600 N N . GLU A 1 84 ? -2.351 -1.753 -12.445 1.00 96.00 84 GLU A N 1
ATOM 601 C CA . GLU A 1 84 ? -3.649 -1.380 -13.008 1.00 96.00 84 GLU A CA 1
ATOM 602 C C . GLU A 1 84 ? -4.845 -1.783 -12.129 1.00 96.00 84 GLU A C 1
ATOM 604 O O . GLU A 1 84 ? -5.933 -1.224 -12.263 1.00 96.00 84 GLU A O 1
ATOM 609 N N . ARG A 1 85 ? -4.663 -2.726 -11.194 1.00 97.38 85 ARG A N 1
ATOM 610 C CA . ARG A 1 85 ? -5.717 -3.174 -10.268 1.00 97.38 85 ARG A CA 1
ATOM 611 C C . ARG A 1 85 ? -5.764 -2.378 -8.968 1.00 97.38 85 ARG A C 1
ATOM 613 O O . ARG A 1 85 ? -6.693 -2.578 -8.187 1.00 97.38 85 ARG A O 1
ATOM 620 N N . CYS A 1 86 ? -4.813 -1.474 -8.733 1.00 95.56 86 CYS A N 1
ATOM 621 C CA . CYS A 1 86 ? -4.688 -0.769 -7.460 1.00 95.56 86 CYS A CA 1
ATOM 622 C C . CYS A 1 86 ? -5.942 0.039 -7.102 1.00 95.56 86 CYS A C 1
ATOM 624 O O . CYS A 1 86 ? -6.516 -0.157 -6.033 1.00 95.56 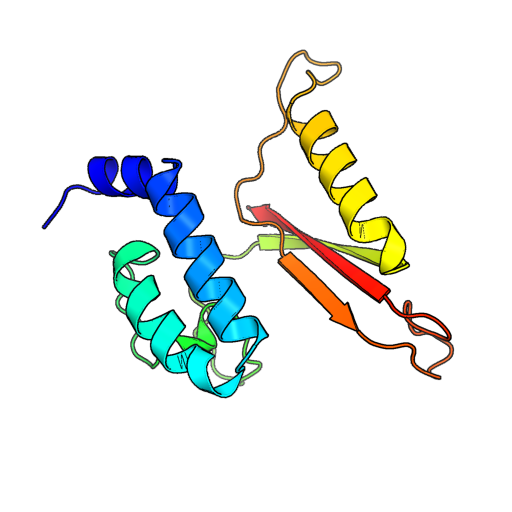86 CYS A O 1
ATOM 626 N N . ALA A 1 87 ? -6.447 0.866 -8.022 1.00 93.88 87 ALA A N 1
ATOM 627 C CA . ALA A 1 87 ? -7.640 1.681 -7.772 1.00 93.88 87 ALA A CA 1
ATOM 628 C C . ALA A 1 87 ? -8.877 0.832 -7.417 1.00 93.88 87 ALA A C 1
ATOM 630 O O . ALA A 1 87 ? -9.634 1.169 -6.500 1.00 93.88 87 ALA A O 1
ATOM 631 N N . SER A 1 88 ? -9.056 -0.303 -8.102 1.00 97.12 88 SER A N 1
ATOM 632 C CA . SER A 1 88 ? -10.136 -1.247 -7.802 1.00 97.12 88 SER A CA 1
ATOM 633 C C . SER A 1 88 ? -9.949 -1.877 -6.422 1.00 97.12 88 SER A C 1
ATOM 635 O O . SER A 1 88 ? -10.898 -1.918 -5.645 1.00 97.12 88 SER A O 1
ATOM 637 N N . ALA A 1 89 ? -8.735 -2.322 -6.089 1.00 96.50 89 ALA A N 1
ATOM 638 C CA . ALA A 1 89 ? -8.427 -2.930 -4.797 1.00 96.50 89 ALA A CA 1
ATOM 639 C C . ALA A 1 89 ? -8.667 -1.962 -3.629 1.00 96.50 89 ALA A C 1
ATOM 641 O O . ALA A 1 89 ? -9.264 -2.346 -2.626 1.00 96.50 89 ALA A O 1
ATOM 642 N N . LEU A 1 90 ? -8.275 -0.692 -3.771 1.00 93.69 90 LEU A N 1
ATOM 643 C CA . LEU A 1 90 ? -8.528 0.338 -2.759 1.00 93.69 90 LEU A CA 1
ATOM 644 C C . LEU A 1 90 ? -10.023 0.623 -2.601 1.00 93.69 90 LEU A C 1
ATOM 646 O O . LEU A 1 90 ? -10.508 0.758 -1.480 1.00 93.69 90 LEU A O 1
ATOM 650 N N . SER A 1 91 ? -10.771 0.656 -3.704 1.00 94.12 91 SER A N 1
ATOM 651 C CA . SER A 1 91 ? -12.229 0.823 -3.662 1.00 94.12 91 SER A CA 1
ATOM 652 C C . SER A 1 91 ? -12.909 -0.344 -2.939 1.00 94.12 91 SER A C 1
ATOM 654 O O . SER A 1 91 ? -13.805 -0.137 -2.118 1.00 94.12 91 SER A O 1
ATOM 656 N N . GLU A 1 92 ? -12.457 -1.576 -3.188 1.00 95.06 92 GLU A N 1
ATOM 657 C CA . GLU A 1 92 ? -12.958 -2.758 -2.484 1.00 95.06 92 GLU A CA 1
ATOM 658 C C . GLU A 1 92 ? -12.567 -2.774 -1.006 1.00 95.06 92 GLU A C 1
ATOM 660 O O . GLU A 1 92 ? -13.402 -3.122 -0.171 1.00 95.06 92 GLU A O 1
ATOM 665 N N . LEU A 1 93 ? -11.349 -2.342 -0.667 1.00 92.00 93 LEU A N 1
ATOM 666 C CA . LEU A 1 93 ? -10.905 -2.185 0.715 1.00 92.00 93 LEU A CA 1
ATOM 667 C C . LEU A 1 93 ? -11.799 -1.191 1.463 1.00 92.00 93 LEU A C 1
ATOM 669 O O . LEU A 1 93 ? -12.293 -1.507 2.541 1.00 92.00 93 LEU A O 1
ATOM 673 N N . VAL A 1 94 ? -12.073 -0.022 0.880 1.00 90.06 94 VAL A N 1
ATOM 674 C CA . VAL A 1 94 ? -12.981 0.976 1.469 1.00 90.06 94 VAL A CA 1
ATOM 675 C C . VAL A 1 94 ? -14.367 0.378 1.704 1.00 90.06 94 VAL A C 1
ATOM 677 O O . VAL A 1 94 ? -14.920 0.524 2.795 1.00 90.06 94 VAL A O 1
ATOM 680 N N . ARG A 1 95 ? -14.914 -0.348 0.721 1.00 91.12 95 ARG A N 1
ATOM 681 C CA . ARG A 1 95 ? -16.205 -1.036 0.864 1.00 91.12 95 ARG A CA 1
ATOM 682 C C . ARG A 1 95 ? -16.173 -2.066 1.997 1.00 91.12 95 ARG A C 1
ATOM 684 O O . ARG A 1 95 ? -17.120 -2.129 2.775 1.00 91.12 95 ARG A O 1
ATOM 691 N N . ALA A 1 96 ? -15.099 -2.844 2.108 1.00 90.06 96 ALA A N 1
ATOM 692 C CA . ALA A 1 96 ? -14.935 -3.848 3.156 1.00 90.06 96 ALA A CA 1
ATOM 693 C C . ALA A 1 96 ? -14.832 -3.223 4.557 1.00 90.06 96 ALA A C 1
ATOM 695 O O . ALA A 1 96 ? -15.422 -3.745 5.495 1.00 90.06 96 ALA A O 1
ATOM 696 N N . LEU A 1 97 ? -14.147 -2.084 4.696 1.00 88.38 97 LEU A N 1
ATOM 697 C CA . LEU A 1 97 ? -14.049 -1.346 5.962 1.00 88.38 97 LEU A CA 1
ATOM 698 C C . LEU A 1 97 ? -15.393 -0.736 6.394 1.00 88.38 97 LEU A C 1
ATOM 700 O O . LEU A 1 97 ? -15.672 -0.608 7.584 1.00 88.38 97 LEU A O 1
ATOM 704 N N . GLN A 1 98 ? -16.234 -0.349 5.433 1.00 87.38 98 GLN A N 1
ATOM 705 C CA . GLN A 1 98 ? -17.563 0.209 5.702 1.00 87.38 98 GLN A CA 1
ATOM 706 C C . GLN A 1 98 ? -18.617 -0.863 6.013 1.00 87.38 98 GLN A C 1
ATOM 708 O O . GLN A 1 98 ? -19.609 -0.566 6.687 1.00 87.38 98 GLN A O 1
ATOM 713 N N . ALA A 1 99 ? -18.420 -2.088 5.522 1.00 87.94 99 ALA A N 1
ATOM 714 C CA . ALA A 1 99 ? -19.324 -3.201 5.758 1.00 87.94 99 ALA A CA 1
ATOM 715 C C . ALA A 1 99 ? -19.212 -3.720 7.209 1.00 87.94 99 ALA A C 1
ATOM 717 O O . ALA A 1 99 ? -18.112 -3.766 7.764 1.00 87.94 99 ALA A O 1
ATOM 718 N N . PRO A 1 100 ? -20.326 -4.137 7.838 1.00 84.31 100 PRO A N 1
ATOM 719 C CA . PRO A 1 100 ? -20.271 -4.863 9.101 1.00 84.31 100 PRO A CA 1
ATOM 720 C C . PRO A 1 100 ? -19.598 -6.224 8.901 1.00 84.31 100 PRO A C 1
ATOM 722 O O . PRO A 1 100 ? -19.855 -6.917 7.914 1.00 84.31 100 PRO A O 1
ATOM 725 N N . THR A 1 101 ? -18.771 -6.635 9.854 1.00 85.06 101 THR A N 1
ATOM 726 C CA . THR A 1 101 ? -18.260 -8.001 9.945 1.00 85.06 101 THR A CA 1
ATOM 727 C C . THR A 1 101 ? -19.383 -8.962 10.347 1.00 85.06 101 THR A C 1
ATOM 729 O O . THR A 1 101 ? -20.473 -8.552 10.751 1.00 85.06 101 THR A O 1
ATOM 732 N N . ALA A 1 102 ? -19.111 -10.268 10.298 1.00 82.00 102 ALA A N 1
ATOM 733 C CA . ALA A 1 102 ? -20.052 -11.288 10.766 1.00 82.00 102 ALA A CA 1
ATOM 734 C C . ALA A 1 102 ? -20.438 -11.133 12.255 1.00 82.00 102 ALA A C 1
ATOM 736 O O . ALA A 1 102 ? -21.513 -11.575 12.652 1.00 82.00 102 ALA A O 1
ATOM 737 N N . SER A 1 103 ? -19.591 -10.488 13.068 1.00 84.38 103 SER A N 1
ATOM 738 C CA . SER A 1 103 ? -19.874 -10.151 14.470 1.00 84.38 103 SER A CA 1
ATOM 739 C C . SER A 1 103 ? -20.637 -8.829 14.646 1.00 84.38 103 SER A C 1
ATOM 741 O O . SER A 1 103 ? -20.960 -8.461 15.771 1.00 84.38 103 SER A O 1
ATOM 743 N N . GLY A 1 104 ? -20.943 -8.116 13.557 1.00 81.75 104 GLY A N 1
ATOM 744 C CA . GLY A 1 104 ? -21.623 -6.817 13.575 1.00 81.75 104 GLY A CA 1
ATOM 745 C C . GLY A 1 104 ? -20.704 -5.621 13.842 1.00 81.75 104 GLY A C 1
ATOM 746 O O . GLY A 1 104 ? -21.178 -4.485 13.885 1.00 81.75 104 GLY A O 1
ATOM 747 N N . GLU A 1 105 ? -19.400 -5.845 13.994 1.00 78.75 105 GLU A N 1
ATOM 748 C CA . GLU A 1 105 ? -18.407 -4.789 14.201 1.00 78.75 105 GLU A CA 1
ATOM 749 C C . GLU A 1 105 ? -17.949 -4.191 12.867 1.00 78.75 105 GLU A C 1
ATOM 751 O O . GLU A 1 105 ? -18.117 -4.787 11.807 1.00 78.75 105 GLU A O 1
ATOM 756 N N . ARG A 1 106 ? -17.359 -2.995 12.892 1.00 78.44 106 ARG A N 1
ATOM 757 C CA . ARG A 1 106 ? -16.704 -2.413 11.713 1.00 78.44 106 ARG A CA 1
ATOM 758 C C . ARG A 1 106 ? -15.200 -2.578 11.829 1.00 78.44 106 ARG A C 1
ATOM 760 O O . ARG A 1 106 ? -14.643 -2.452 12.918 1.00 78.44 106 ARG A O 1
ATOM 767 N N . LEU A 1 107 ? -14.548 -2.830 10.700 1.00 82.12 107 LEU A N 1
ATOM 768 C CA . LEU A 1 107 ? -13.094 -2.833 10.636 1.00 82.12 107 LEU A CA 1
ATOM 769 C C . LEU A 1 107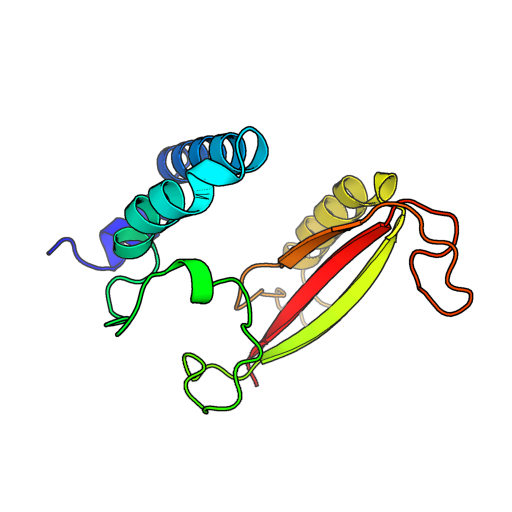 ? -12.583 -1.393 10.603 1.00 82.12 107 LEU A C 1
ATOM 771 O O . LEU A 1 107 ? -13.079 -0.559 9.846 1.00 82.12 107 LEU A O 1
ATOM 775 N N . TYR A 1 108 ? -11.559 -1.117 11.405 1.00 79.94 108 TYR A N 1
ATOM 776 C CA . TYR A 1 108 ? -10.921 0.191 11.465 1.00 79.94 108 TYR A CA 1
ATOM 777 C C . TYR A 1 108 ? -9.428 0.060 11.212 1.00 79.94 108 TYR A C 1
ATOM 779 O O . TYR A 1 108 ? -8.751 -0.780 11.803 1.00 79.94 108 TYR A O 1
ATOM 787 N N . LEU A 1 109 ? -8.911 0.940 10.360 1.00 78.38 109 LEU A N 1
ATOM 788 C CA . LEU A 1 109 ? -7.478 1.102 10.176 1.00 78.38 109 LEU A CA 1
ATOM 789 C C . LEU A 1 109 ? -6.954 2.082 11.222 1.00 78.38 109 LEU A C 1
ATOM 791 O O . LEU A 1 109 ? -7.418 3.217 11.310 1.00 78.38 109 LEU A O 1
ATOM 795 N N . SER A 1 110 ? -5.992 1.638 12.029 1.00 70.19 110 SER A N 1
ATOM 796 C CA . SER A 1 110 ? -5.361 2.488 13.049 1.00 70.19 110 SER A CA 1
ATOM 797 C C . SER A 1 110 ? -4.275 3.403 12.478 1.00 70.19 110 SER A C 1
ATOM 799 O O . SER A 1 110 ? -3.859 4.346 13.145 1.00 70.19 110 SER A O 1
ATOM 801 N N . PHE A 1 111 ? -3.809 3.116 11.264 1.00 70.25 111 PHE A N 1
ATOM 802 C CA . PHE A 1 111 ? -2.722 3.811 10.588 1.00 70.25 111 PHE A CA 1
ATOM 803 C C . PHE A 1 111 ? -3.035 3.946 9.089 1.00 70.25 111 PHE A C 1
ATOM 805 O O . PHE A 1 111 ? -3.839 3.167 8.568 1.00 70.25 111 PHE A O 1
ATOM 812 N N . PRO A 1 112 ? -2.424 4.922 8.392 1.00 78.25 112 PRO A N 1
ATOM 813 C CA . PRO A 1 112 ? -2.555 5.050 6.943 1.00 78.25 112 PRO A CA 1
ATOM 814 C C . PRO A 1 112 ? -2.135 3.770 6.209 1.00 78.25 112 PRO A C 1
ATOM 816 O O . PRO A 1 112 ? -1.197 3.096 6.630 1.00 78.25 112 PRO A O 1
ATOM 819 N N . VAL A 1 113 ? -2.814 3.461 5.100 1.00 82.00 113 VAL A N 1
ATOM 820 C CA . VAL A 1 113 ? -2.378 2.416 4.160 1.00 82.00 113 VAL A CA 1
ATOM 821 C C . VAL A 1 113 ? -1.219 2.974 3.339 1.00 82.00 113 VAL A C 1
ATOM 823 O O . VAL A 1 113 ? -1.357 4.045 2.749 1.00 82.00 113 VAL A O 1
ATOM 826 N N . ASP A 1 114 ? -0.098 2.259 3.305 1.00 83.06 114 ASP A N 1
ATOM 827 C CA . ASP A 1 114 ? 1.054 2.610 2.471 1.00 83.06 114 ASP A CA 1
ATOM 828 C C . ASP A 1 114 ? 0.863 2.041 1.061 1.00 83.06 114 ASP A C 1
ATOM 830 O O . ASP A 1 114 ? 0.518 0.867 0.906 1.00 83.06 114 ASP A O 1
ATOM 834 N N . ILE A 1 115 ? 1.042 2.867 0.030 1.00 86.06 115 ILE A N 1
ATOM 835 C CA . ILE A 1 115 ? 0.852 2.472 -1.369 1.00 86.06 115 ILE A CA 1
ATOM 836 C C . ILE A 1 115 ? 2.067 2.916 -2.167 1.00 86.06 115 ILE A C 1
ATOM 838 O O . ILE A 1 115 ? 2.359 4.107 -2.272 1.00 86.06 115 ILE A O 1
ATOM 842 N N . ARG A 1 116 ? 2.747 1.951 -2.784 1.00 90.94 116 ARG A N 1
ATOM 843 C CA . ARG A 1 116 ? 3.951 2.184 -3.588 1.00 90.94 116 ARG A CA 1
ATOM 844 C C . ARG A 1 116 ? 3.798 1.529 -4.951 1.00 90.94 116 ARG A C 1
ATOM 846 O O . ARG A 1 116 ? 3.077 0.547 -5.094 1.00 90.94 116 ARG A O 1
ATOM 853 N N . TYR A 1 117 ? 4.499 2.048 -5.949 1.00 88.69 117 TYR A N 1
ATOM 854 C CA . TYR A 1 117 ? 4.527 1.465 -7.289 1.00 88.69 117 TYR A CA 1
ATOM 855 C C . TYR A 1 117 ? 5.964 1.176 -7.700 1.00 88.69 117 TYR A C 1
ATOM 857 O O . TYR A 1 117 ? 6.872 1.945 -7.391 1.00 88.69 117 TYR A O 1
ATOM 865 N N . SER A 1 118 ? 6.157 0.083 -8.428 1.00 89.81 118 SER A N 1
ATOM 866 C CA . SER A 1 118 ? 7.412 -0.238 -9.098 1.00 89.81 118 SER A CA 1
ATOM 867 C C . SER A 1 118 ? 7.151 -0.652 -10.543 1.00 89.81 118 SER A C 1
ATOM 869 O O . SER A 1 118 ? 6.091 -1.190 -10.878 1.00 89.81 118 SER A O 1
ATOM 871 N N . ALA A 1 119 ? 8.135 -0.407 -11.408 1.00 93.12 119 ALA A N 1
ATOM 872 C CA . ALA A 1 119 ? 8.154 -0.989 -12.743 1.00 93.12 119 ALA A CA 1
ATOM 873 C C . ALA A 1 119 ? 8.298 -2.521 -12.669 1.00 93.12 119 ALA A C 1
ATOM 875 O O . ALA A 1 119 ? 8.558 -3.081 -11.601 1.00 93.12 119 ALA A O 1
ATOM 876 N N . ALA A 1 120 ? 8.121 -3.179 -13.815 1.00 95.25 120 ALA A N 1
ATOM 877 C CA . ALA A 1 120 ? 8.488 -4.580 -13.964 1.00 95.25 120 ALA A CA 1
ATOM 878 C C . ALA A 1 120 ? 9.992 -4.761 -13.736 1.00 95.25 120 ALA A C 1
ATOM 880 O O . ALA A 1 120 ? 10.786 -3.944 -14.204 1.00 95.25 120 ALA A O 1
ATOM 881 N N . ASP A 1 121 ? 10.359 -5.850 -13.072 1.00 94.38 121 ASP A N 1
ATOM 882 C CA . ASP A 1 121 ? 11.743 -6.308 -12.977 1.00 94.38 121 ASP A CA 1
ATOM 883 C C . ASP A 1 121 ? 11.926 -7.666 -13.677 1.00 94.38 121 ASP A C 1
ATOM 885 O O . ASP A 1 121 ? 10.965 -8.288 -14.140 1.00 94.38 121 ASP A O 1
ATOM 889 N N . ASP A 1 122 ? 13.176 -8.101 -13.796 1.00 96.81 122 ASP A N 1
ATOM 890 C CA . ASP A 1 122 ? 13.599 -9.380 -14.370 1.00 96.81 122 ASP A CA 1
ATOM 891 C C . ASP A 1 122 ? 14.109 -10.368 -13.300 1.00 96.81 122 ASP A C 1
ATOM 893 O O . ASP A 1 122 ? 14.735 -11.384 -13.607 1.00 96.81 122 ASP A O 1
ATOM 897 N N . ILE A 1 123 ? 13.810 -10.114 -12.022 1.00 97.12 123 ILE A N 1
ATOM 898 C CA . ILE A 1 123 ? 14.244 -10.950 -10.902 1.00 97.12 123 ILE A CA 1
ATOM 899 C C . ILE A 1 123 ? 13.226 -12.072 -10.714 1.00 97.12 123 ILE A C 1
ATOM 901 O O . ILE A 1 123 ? 12.123 -11.831 -10.242 1.00 97.12 123 ILE A O 1
ATOM 905 N N . TRP A 1 124 ? 13.598 -13.316 -11.019 1.00 95.25 124 TRP A N 1
ATOM 906 C CA . TRP A 1 124 ? 12.676 -14.467 -11.013 1.00 95.25 124 TRP A CA 1
ATOM 907 C C . TRP A 1 124 ? 11.743 -14.520 -9.791 1.00 95.25 124 TRP A C 1
ATOM 909 O O . TRP A 1 124 ? 10.529 -14.647 -9.935 1.00 95.25 124 TRP A O 1
ATOM 919 N N . LEU A 1 125 ? 12.293 -14.442 -8.575 1.00 96.56 125 LEU A N 1
ATOM 920 C CA . LEU A 1 125 ? 11.514 -14.584 -7.336 1.00 96.56 125 LEU A CA 1
ATOM 921 C C . LEU A 1 125 ? 10.813 -13.291 -6.891 1.00 96.56 125 LEU A C 1
ATOM 923 O O . LEU A 1 125 ? 10.164 -13.283 -5.844 1.00 96.56 125 LEU A O 1
ATOM 927 N N . SER A 1 126 ? 10.943 -12.204 -7.649 1.00 94.38 126 SER A N 1
ATOM 928 C CA . SER A 1 126 ? 10.283 -10.947 -7.329 1.00 94.38 126 SER A CA 1
ATOM 929 C C . SER A 1 126 ? 8.781 -11.033 -7.611 1.00 94.38 126 SER A C 1
ATOM 931 O O . SER A 1 126 ? 8.368 -11.446 -8.697 1.00 94.38 126 SER A O 1
ATOM 933 N N . PRO A 1 127 ? 7.927 -10.554 -6.692 1.00 95.25 127 PRO A N 1
ATOM 934 C CA . PRO A 1 127 ? 6.507 -10.348 -6.974 1.00 95.25 127 PRO A CA 1
ATOM 935 C C . PRO A 1 127 ? 6.224 -9.375 -8.135 1.00 95.25 127 PRO A C 1
ATOM 937 O O . PRO A 1 127 ? 5.096 -9.359 -8.649 1.00 95.25 127 PRO A O 1
ATOM 940 N N . ALA A 1 128 ? 7.222 -8.573 -8.530 1.00 95.25 128 ALA A N 1
ATOM 941 C CA . ALA A 1 128 ? 7.176 -7.637 -9.651 1.00 95.25 128 ALA A CA 1
ATOM 942 C C . ALA A 1 128 ? 7.824 -8.166 -10.945 1.00 95.25 128 ALA A C 1
ATOM 944 O O . ALA A 1 128 ? 7.901 -7.435 -11.938 1.00 95.25 128 ALA A O 1
ATOM 945 N N . HIS A 1 129 ? 8.200 -9.448 -10.980 1.00 96.81 129 HIS A N 1
ATOM 946 C CA . HIS A 1 129 ? 8.773 -10.072 -12.167 1.00 96.81 129 HIS A CA 1
ATOM 947 C C . HIS A 1 129 ? 7.836 -9.951 -13.379 1.00 96.81 129 HIS A C 1
ATOM 949 O O . HIS A 1 129 ? 6.705 -10.452 -13.377 1.00 96.81 129 HIS A O 1
ATOM 955 N N . GLY A 1 130 ? 8.313 -9.282 -14.428 1.00 97.19 130 GLY A N 1
ATOM 956 C CA . GLY A 1 130 ? 7.613 -9.122 -15.701 1.00 97.19 130 GLY A CA 1
ATOM 957 C C . GLY A 1 130 ? 6.354 -8.245 -15.666 1.00 97.19 130 GLY A C 1
ATOM 958 O O . GLY A 1 130 ? 5.616 -8.241 -16.652 1.00 97.19 130 GLY A O 1
ATOM 959 N N . ARG A 1 131 ? 6.068 -7.507 -14.578 1.00 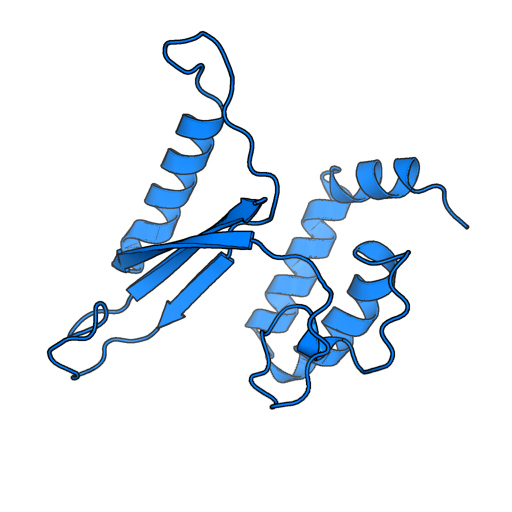96.56 131 ARG A N 1
ATOM 960 C CA . ARG A 1 131 ? 4.886 -6.624 -14.499 1.00 96.56 131 ARG A CA 1
ATOM 961 C C . ARG A 1 131 ? 5.082 -5.388 -13.617 1.00 96.56 131 ARG A C 1
ATOM 963 O O . ARG A 1 131 ? 5.660 -5.459 -12.536 1.00 96.56 131 ARG A O 1
ATOM 970 N N . ALA A 1 132 ? 4.497 -4.264 -14.034 1.00 96.31 132 ALA A N 1
ATOM 971 C CA . ALA A 1 132 ? 4.339 -3.118 -13.144 1.00 96.31 132 ALA A CA 1
ATOM 972 C C . ALA A 1 132 ? 3.479 -3.520 -11.936 1.00 96.31 132 ALA A C 1
ATOM 974 O O . ALA A 1 132 ? 2.427 -4.149 -12.086 1.00 96.31 132 ALA A O 1
ATOM 975 N N . THR A 1 133 ? 3.938 -3.174 -10.738 1.00 95.44 133 THR A N 1
ATOM 976 C CA . THR A 1 133 ? 3.383 -3.705 -9.490 1.00 95.44 133 THR A CA 1
ATOM 977 C C . THR A 1 133 ? 3.041 -2.576 -8.534 1.00 95.44 133 THR A C 1
ATOM 979 O O . THR A 1 133 ? 3.839 -1.664 -8.323 1.00 95.44 133 THR A O 1
ATOM 982 N N . ALA A 1 134 ? 1.844 -2.649 -7.957 1.00 95.00 134 ALA A N 1
ATOM 983 C CA . ALA A 1 134 ? 1.449 -1.855 -6.806 1.00 95.00 134 ALA A CA 1
ATOM 984 C C . ALA A 1 134 ? 1.646 -2.675 -5.527 1.00 95.00 134 ALA A C 1
ATOM 986 O O . ALA A 1 134 ? 1.210 -3.826 -5.436 1.00 95.00 134 ALA A O 1
ATOM 987 N N . TRP A 1 135 ? 2.278 -2.052 -4.544 1.00 93.44 135 TRP A N 1
ATOM 988 C CA . TRP A 1 135 ? 2.541 -2.583 -3.217 1.00 93.44 135 TRP A CA 1
ATOM 989 C C . TRP A 1 135 ? 1.591 -1.900 -2.243 1.00 93.44 135 TRP A C 1
ATOM 991 O O . TRP A 1 135 ? 1.605 -0.675 -2.140 1.00 93.44 135 TRP A O 1
ATOM 1001 N N . ILE A 1 136 ? 0.746 -2.674 -1.566 1.00 91.75 136 ILE A N 1
ATOM 1002 C CA . ILE A 1 136 ? -0.235 -2.168 -0.601 1.00 91.75 136 ILE A CA 1
ATOM 1003 C C . ILE A 1 136 ? 0.137 -2.703 0.780 1.00 91.75 136 ILE A C 1
ATOM 1005 O O . ILE A 1 136 ? -0.001 -3.899 1.039 1.00 91.75 136 ILE A O 1
ATOM 1009 N N . GLY A 1 137 ? 0.598 -1.817 1.658 1.00 91.75 137 GLY A N 1
ATOM 1010 C CA . GLY A 1 137 ? 0.953 -2.101 3.043 1.00 91.75 137 GLY A CA 1
ATOM 1011 C C . GLY A 1 137 ? -0.160 -1.695 4.006 1.00 91.75 137 GLY A C 1
ATOM 1012 O O . GLY A 1 137 ? -0.546 -0.530 4.076 1.00 91.75 137 GLY A O 1
ATOM 1013 N N . ILE A 1 138 ? -0.657 -2.653 4.788 1.00 89.19 138 ILE A N 1
ATOM 1014 C CA . ILE A 1 138 ? -1.666 -2.437 5.830 1.00 89.19 138 ILE A CA 1
ATOM 1015 C C . ILE A 1 138 ? -0.999 -2.589 7.206 1.00 89.19 138 ILE A C 1
ATOM 1017 O O . ILE A 1 138 ? -0.815 -3.717 7.677 1.00 89.19 138 ILE A O 1
ATOM 1021 N N . PRO A 1 139 ? -0.609 -1.478 7.855 1.00 83.38 139 PRO A N 1
ATOM 1022 C CA . PRO A 1 139 ? -0.065 -1.496 9.207 1.00 83.38 139 PRO A CA 1
ATOM 1023 C C . PRO A 1 139 ? -1.154 -1.734 10.261 1.00 83.38 139 PRO A C 1
ATOM 1025 O O . PRO A 1 139 ? -2.149 -1.014 10.349 1.00 83.38 139 PRO A O 1
ATOM 1028 N N . ALA A 1 140 ? -0.917 -2.715 11.124 1.00 80.25 140 ALA A N 1
ATOM 1029 C CA . ALA A 1 140 ? -1.686 -2.989 12.327 1.00 80.25 140 ALA A CA 1
ATOM 1030 C C . ALA A 1 140 ? -0.826 -2.712 13.563 1.00 80.25 140 ALA A C 1
ATOM 1032 O O . ALA A 1 140 ? 0.334 -3.128 13.645 1.00 80.25 140 ALA A O 1
ATOM 1033 N N . LYS A 1 141 ? -1.394 -2.003 14.542 1.00 71.00 141 LYS A N 1
ATOM 1034 C CA . LYS A 1 141 ? -0.731 -1.794 15.831 1.00 71.00 141 LYS A CA 1
ATOM 1035 C C . LYS A 1 141 ? -0.574 -3.146 16.536 1.00 71.00 141 LYS A C 1
ATOM 1037 O O . LYS A 1 141 ? -1.530 -3.918 16.562 1.00 71.00 141 LYS A O 1
ATOM 1042 N N . ARG A 1 142 ? 0.613 -3.413 17.087 1.00 59.38 142 ARG A N 1
ATOM 1043 C CA . ARG A 1 142 ? 0.801 -4.518 18.037 1.00 59.38 142 ARG A CA 1
ATOM 1044 C C . ARG A 1 142 ? 0.230 -4.186 19.409 1.00 59.38 142 ARG A C 1
ATOM 1046 O O . ARG A 1 142 ? 0.262 -2.991 19.788 1.00 59.38 142 ARG A O 1
#

Foldseek 3Di:
DPDPVVLVVLCVDPNVVVVVVVLVVVCVVPVVCVQVSQVVCCCSPPVPDPPVDRRVCLPPPDPDPDDDHVPFDWDKDKDKDFPVCVVVVVVVVVVQQPDQDPVRDGDDQPDDKDKDWDAADCDVPDSRHPGIIIMIIRIDGD

Radius of gyration: 17.61 Å; Cα contacts (8 Å, |Δi|>4): 142; chains: 1; bounding box: 44×41×36 Å

Nearest PDB structures (foldseek):
  8r71-assembly1_B  TM=4.932E-01  e=3.130E+00  Bacteroides thetaiotaomicron VPI-5482
  1v8c-assembly1_A  TM=4.192E-01  e=4.301E+00  Thermus thermophilus
  8xmd-assembly1_A  TM=4.326E-01  e=4.883E+00  Arabidopsis thaliana
  8xmc-assembly1_A  TM=3.816E-01  e=5.203E+00  Arabidopsis thaliana

Organism: Diacronema lutheri (NCBI:txid2081491)

pLDDT: mean 74.04, std 19.45, range [32.0, 97.56]